Protein 1JJD (pdb70)

Structure (mmCIF, N/CA/C/O backbone):
data_1JJD
#
_entry.id   1JJD
#
_cell.length_a   ?
_cell.length_b   ?
_cell.length_c   ?
_cell.angle_alpha   ?
_cell.an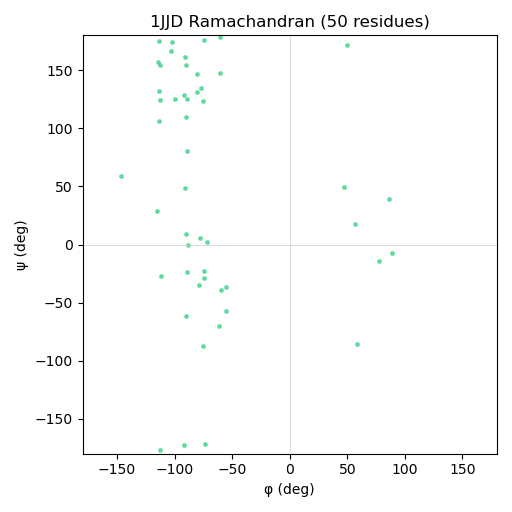gle_beta   ?
_cell.angle_gamma   ?
#
loop_
_entity.id
_entity.type
_entity.pdbx_description
1 polymer METALLOTHIONEIN
2 non-polymer 'ZINC ION'
#
loop_
_atom_site.group_PDB
_atom_site.id
_atom_site.type_symbol
_atom_site.label_atom_id
_atom_site.label_alt_id
_atom_site.label_comp_id
_atom_site.label_asym_id
_atom_site.label_entity_id
_atom_site.label_seq_id
_atom_site.pdbx_PDB_ins_code
_atom_site.Cartn_x
_atom_site.Cartn_y
_atom_site.Cartn_z
_atom_site.occupancy
_atom_site.B_iso_or_equiv
_atom_site.auth_seq_id
_atom_site.auth_comp_id
_atom_site.auth_asym_id
_atom_site.auth_atom_id
_atom_site.pdbx_PDB_model_num
ATOM 1 N N . THR A 1 4 ? 10.438 13.106 2.860 1.00 0.00 5 THR A N 1
ATOM 2 C CA . THR A 1 4 ? 9.102 13.034 3.432 1.00 0.00 5 THR A CA 1
ATOM 3 C C . THR A 1 4 ? 8.470 11.753 2.943 1.00 0.00 5 THR A C 1
ATOM 4 O O . THR A 1 4 ? 8.695 11.417 1.791 1.00 0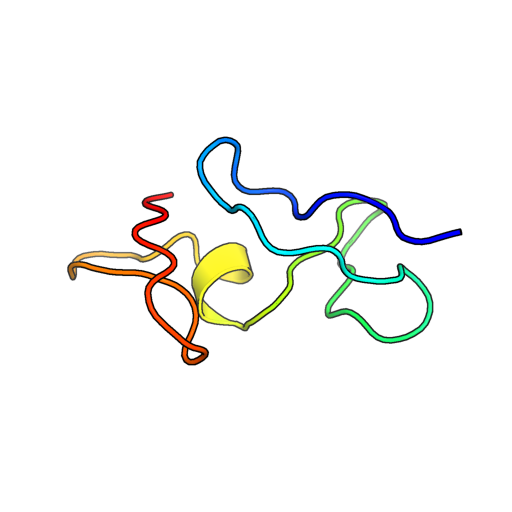.00 5 THR A O 1
ATOM 15 N N . LEU A 1 5 ? 7.688 11.022 3.773 1.00 0.00 6 LEU A N 1
ATOM 16 C CA . LEU A 1 5 ? 7.028 9.808 3.287 1.00 0.00 6 LEU A CA 1
ATOM 17 C C . LEU A 1 5 ? 5.670 10.173 2.742 1.00 0.00 6 LEU A C 1
ATOM 18 O O . LEU A 1 5 ? 5.130 11.183 3.164 1.00 0.00 6 LEU A O 1
ATOM 34 N N . VAL A 1 6 ? 5.129 9.360 1.803 1.00 0.00 7 VAL A N 1
ATOM 35 C CA . VAL A 1 6 ? 3.785 9.571 1.263 1.00 0.00 7 VAL A CA 1
ATOM 36 C C . VAL A 1 6 ? 2.903 8.412 1.684 1.00 0.00 7 VAL A C 1
ATOM 37 O O . VAL A 1 6 ? 3.430 7.354 1.986 1.00 0.00 7 VAL A O 1
ATOM 50 N N . LYS A 1 7 ? 1.565 8.595 1.718 1.00 0.00 8 LYS A N 1
ATOM 51 C CA . LYS A 1 7 ? 0.654 7.487 2.037 1.00 0.00 8 LYS A CA 1
ATOM 52 C C . LYS A 1 7 ? 0.766 6.349 1.045 1.00 0.00 8 LYS A C 1
ATOM 53 O O . LYS A 1 7 ? 1.515 6.440 0.086 1.00 0.00 8 LYS A O 1
ATOM 72 N N . CYS A 1 8 ? -0.019 5.271 1.273 1.00 0.00 9 CYS A N 1
ATOM 73 C CA . CYS A 1 8 ? -0.122 4.170 0.317 1.00 0.00 9 CYS A CA 1
ATOM 74 C C . CYS A 1 8 ? -1.454 4.369 -0.370 1.00 0.00 9 CYS A C 1
ATOM 75 O O . CYS A 1 8 ? -2.269 5.133 0.122 1.00 0.00 9 CYS A O 1
ATOM 82 N N . ALA A 1 9 ? -1.721 3.681 -1.502 1.00 0.00 10 ALA A N 1
ATOM 83 C CA . ALA A 1 9 ? -2.975 3.902 -2.228 1.00 0.00 10 ALA A CA 1
ATOM 84 C C . ALA A 1 9 ? -4.184 3.230 -1.616 1.00 0.00 10 ALA A C 1
ATOM 85 O O . ALA A 1 9 ? -5.245 3.310 -2.216 1.00 0.00 10 ALA A O 1
ATOM 92 N N . CYS A 1 10 ? -4.072 2.591 -0.433 1.00 0.00 11 CYS A N 1
ATOM 93 C CA . CYS A 1 10 ? -5.237 1.974 0.199 1.00 0.00 11 CYS A CA 1
ATOM 94 C C . CYS A 1 10 ? -5.671 2.986 1.242 1.00 0.00 11 CYS A C 1
ATOM 95 O O . CYS A 1 10 ? -4.836 3.352 2.054 1.00 0.00 11 CYS A O 1
ATOM 102 N N . GLU A 1 11 ? -6.943 3.459 1.255 1.00 0.00 12 GLU A N 1
ATOM 103 C CA . GLU A 1 11 ? -7.374 4.411 2.279 1.00 0.00 12 GLU A CA 1
ATOM 104 C C . GLU A 1 11 ? -7.096 3.832 3.649 1.00 0.00 12 GLU A C 1
ATOM 105 O O . GLU A 1 11 ? -6.378 4.489 4.387 1.00 0.00 12 GLU A O 1
ATOM 117 N N . PRO A 1 12 ? -7.602 2.640 4.061 1.00 0.00 13 PRO A N 1
ATOM 118 C CA . PRO A 1 12 ? -7.320 2.184 5.413 1.00 0.00 13 PRO A CA 1
ATOM 119 C C . PRO A 1 12 ? -5.890 1.738 5.644 1.00 0.00 13 PRO A C 1
ATOM 120 O O . PRO A 1 12 ? -5.615 1.321 6.758 1.00 0.00 13 PRO A O 1
ATOM 131 N N . CYS A 1 13 ? -4.963 1.816 4.656 1.00 0.00 14 CYS A N 1
ATOM 132 C CA . CYS A 1 13 ? -3.575 1.426 4.904 1.00 0.00 14 CYS A CA 1
ATOM 133 C C . CYS A 1 13 ? -2.894 2.504 5.714 1.00 0.00 14 CYS A C 1
ATOM 134 O O . CYS A 1 13 ? -2.905 3.646 5.284 1.00 0.00 14 CYS A O 1
ATOM 141 N N . LEU A 1 14 ? -2.322 2.150 6.895 1.00 0.00 15 LEU A N 1
ATOM 142 C CA . LEU A 1 14 ? -1.650 3.123 7.747 1.00 0.00 15 LEU A CA 1
ATOM 143 C C . LEU A 1 14 ? -0.181 3.192 7.375 1.00 0.00 15 LEU A C 1
ATOM 144 O O . LEU A 1 14 ? 0.575 3.802 8.115 1.00 0.00 15 LEU A O 1
ATOM 160 N N . CYS A 1 15 ? 0.263 2.553 6.264 1.00 0.00 16 CYS A N 1
ATOM 161 C CA . CYS A 1 15 ? 1.691 2.461 5.974 1.00 0.00 16 CYS A CA 1
ATOM 162 C C . CYS A 1 15 ? 2.162 3.747 5.355 1.00 0.00 16 CYS A C 1
ATOM 163 O O . CYS A 1 15 ? 1.389 4.363 4.639 1.00 0.00 16 CYS A O 1
ATOM 170 N N . ASN A 1 16 ? 3.422 4.149 5.631 1.00 0.00 17 ASN A N 1
ATOM 171 C CA . ASN A 1 16 ? 3.976 5.361 5.038 1.00 0.00 17 ASN A CA 1
ATOM 172 C C . ASN A 1 16 ? 5.082 4.912 4.110 1.00 0.00 17 ASN A C 1
ATOM 173 O O . ASN A 1 16 ? 6.106 4.505 4.634 1.00 0.00 17 ASN A O 1
ATOM 184 N N . VAL A 1 17 ? 4.895 4.941 2.765 1.00 0.00 18 VAL A N 1
ATOM 185 C CA . VAL A 1 17 ? 5.936 4.486 1.838 1.00 0.00 18 VAL A CA 1
ATOM 186 C C . VAL A 1 17 ? 6.484 5.627 1.017 1.00 0.00 18 VAL A C 1
ATOM 187 O O . VAL A 1 17 ? 5.959 6.722 1.137 1.00 0.00 18 VAL A O 1
ATOM 200 N N . ASP A 1 18 ? 7.529 5.380 0.188 1.00 0.00 19 ASP A N 1
ATOM 201 C CA . ASP A 1 18 ? 8.127 6.432 -0.638 1.00 0.00 19 ASP A CA 1
ATOM 202 C C . ASP A 1 18 ? 7.824 6.099 -2.087 1.00 0.00 19 ASP A C 1
ATOM 203 O O . ASP A 1 18 ? 7.628 4.921 -2.337 1.00 0.00 19 ASP A O 1
ATOM 212 N N . PRO A 1 19 ? 7.768 7.027 -3.078 1.00 0.00 20 PRO A N 1
ATOM 213 C CA . PRO A 1 19 ? 7.461 6.628 -4.444 1.00 0.00 20 PRO A CA 1
ATOM 214 C C . PRO A 1 19 ? 8.728 6.254 -5.187 1.00 0.00 20 PRO A C 1
ATOM 215 O O . PRO A 1 19 ? 8.618 5.871 -6.341 1.00 0.00 20 PRO A O 1
ATOM 226 N N . SER A 1 20 ? 9.924 6.332 -4.549 1.00 0.00 21 SER A N 1
ATOM 227 C CA . SER A 1 20 ? 11.168 5.909 -5.192 1.00 0.00 21 SER A CA 1
ATOM 228 C C . SER A 1 20 ? 11.397 4.431 -4.923 1.00 0.00 21 SER A C 1
ATOM 229 O O . SER A 1 20 ? 12.095 3.804 -5.705 1.00 0.00 21 SER A O 1
ATOM 237 N N . LYS A 1 21 ? 10.813 3.864 -3.836 1.00 0.00 22 LYS A N 1
ATOM 238 C CA . LYS A 1 21 ? 11.025 2.463 -3.460 1.00 0.00 22 LYS A CA 1
ATOM 239 C C . LYS A 1 21 ? 9.766 1.635 -3.645 1.00 0.00 22 LYS A C 1
ATOM 240 O O . LYS A 1 21 ? 9.884 0.437 -3.848 1.00 0.00 22 LYS A O 1
ATOM 259 N N . ALA A 1 22 ? 8.546 2.225 -3.572 1.00 0.00 23 ALA A N 1
ATOM 260 C CA . ALA A 1 22 ? 7.326 1.419 -3.538 1.00 0.00 23 ALA A CA 1
ATOM 261 C C . ALA A 1 22 ? 7.036 0.853 -4.907 1.00 0.00 23 ALA A C 1
ATOM 262 O O . ALA A 1 22 ? 7.751 1.168 -5.845 1.00 0.00 23 ALA A O 1
ATOM 269 N N . ILE A 1 23 ? 5.978 0.018 -5.027 1.00 0.00 24 ILE A N 1
ATOM 270 C CA . ILE A 1 23 ? 5.654 -0.595 -6.311 1.00 0.00 24 ILE A CA 1
ATOM 271 C C . ILE A 1 23 ? 4.733 0.422 -6.939 1.00 0.00 24 ILE A C 1
ATOM 272 O O . ILE A 1 23 ? 3.524 0.267 -6.869 1.00 0.00 24 ILE A O 1
ATOM 288 N N . ASP A 1 24 ? 5.311 1.493 -7.537 1.00 0.00 25 ASP A N 1
ATOM 289 C CA . ASP A 1 24 ? 4.483 2.560 -8.094 1.00 0.00 25 ASP A CA 1
ATOM 290 C C . ASP A 1 24 ? 4.178 2.206 -9.531 1.00 0.00 25 ASP A C 1
ATOM 291 O O . ASP A 1 24 ? 5.119 1.962 -10.270 1.00 0.00 25 ASP A O 1
ATOM 300 N N . ARG A 1 25 ? 2.885 2.160 -9.941 1.00 0.00 26 ARG A N 1
ATOM 301 C CA . ARG A 1 25 ? 2.549 1.764 -11.309 1.00 0.00 26 ARG A CA 1
ATOM 302 C C . ARG A 1 25 ? 2.528 2.999 -12.182 1.00 0.00 26 ARG A C 1
ATOM 303 O O . ARG A 1 25 ? 3.297 3.067 -13.128 1.00 0.00 26 ARG A O 1
ATOM 324 N N . ASN A 1 26 ? 1.636 3.974 -11.887 1.00 0.00 27 ASN A N 1
ATOM 325 C CA . ASN A 1 26 ? 1.418 5.096 -12.794 1.00 0.00 27 ASN A CA 1
ATOM 326 C C . ASN A 1 26 ? 1.094 6.337 -11.986 1.00 0.00 27 ASN A C 1
ATOM 327 O O . ASN A 1 26 ? 0.026 6.905 -12.153 1.00 0.00 27 ASN A O 1
ATOM 338 N N . GLY A 1 27 ? 2.017 6.755 -11.084 1.00 0.00 28 GLY A N 1
ATOM 339 C CA . GLY A 1 27 ? 1.730 7.858 -10.163 1.00 0.00 28 GLY A CA 1
ATOM 340 C C . GLY A 1 27 ? 1.097 7.393 -8.867 1.00 0.00 28 GLY A C 1
ATOM 341 O O . GLY A 1 27 ? 0.929 8.225 -7.988 1.00 0.00 28 GLY A O 1
ATOM 345 N N . LEU A 1 28 ? 0.723 6.095 -8.738 1.00 0.00 29 LEU A N 1
ATOM 346 C CA . LEU A 1 28 ? 0.013 5.588 -7.564 1.00 0.00 29 LEU A CA 1
ATOM 347 C C . LEU A 1 28 ? 0.924 4.629 -6.819 1.00 0.00 29 LEU A C 1
ATOM 348 O O . LEU A 1 28 ? 1.402 3.706 -7.456 1.00 0.00 29 LEU A O 1
ATOM 364 N N . TYR A 1 29 ? 1.201 4.843 -5.509 1.00 0.00 30 TYR A N 1
ATOM 365 C CA . TYR A 1 29 ? 2.198 4.057 -4.763 1.00 0.00 30 TYR A CA 1
ATOM 366 C C . TYR A 1 29 ? 1.547 2.869 -4.093 1.00 0.00 30 TYR A C 1
ATOM 367 O O . TYR A 1 29 ? 0.568 3.122 -3.408 1.00 0.00 30 TYR A O 1
ATOM 385 N N . TYR A 1 30 ? 2.038 1.614 -4.238 1.00 0.00 31 TYR A N 1
ATOM 386 C CA . TYR A 1 30 ? 1.535 0.505 -3.419 1.00 0.00 31 TYR A CA 1
ATOM 387 C C . TYR A 1 30 ? 2.600 -0.011 -2.483 1.00 0.00 31 TYR A C 1
ATOM 388 O O . TYR A 1 30 ? 3.705 -0.247 -2.945 1.00 0.00 31 TYR A O 1
ATOM 406 N N . CYS A 1 31 ? 2.298 -0.196 -1.175 1.00 0.00 32 CYS A N 1
ATOM 407 C CA . CYS A 1 31 ? 3.284 -0.725 -0.251 1.00 0.00 32 CYS A CA 1
ATOM 408 C C . CYS A 1 31 ? 3.692 -2.118 -0.701 1.00 0.00 32 CYS A C 1
ATOM 409 O O . CYS A 1 31 ? 4.821 -2.302 -1.131 1.00 0.00 32 CYS A O 1
ATOM 416 N N . SER A 1 32 ? 2.787 -3.117 -0.574 1.00 0.00 33 SER A N 1
ATOM 417 C CA . SER A 1 32 ? 3.066 -4.503 -0.951 1.00 0.00 33 SER A CA 1
ATOM 418 C C . SER A 1 32 ? 2.420 -4.821 -2.278 1.00 0.00 33 SER A C 1
ATOM 419 O O . SER A 1 32 ? 1.650 -4.006 -2.763 1.00 0.00 33 SER A O 1
ATOM 427 N N . GLU A 1 33 ? 2.668 -6.022 -2.850 1.00 0.00 34 GLU A N 1
ATOM 428 C CA . GLU A 1 33 ? 1.804 -6.497 -3.928 1.00 0.00 34 GLU A CA 1
ATOM 429 C C . GLU A 1 33 ? 0.370 -6.491 -3.446 1.00 0.00 34 GLU A C 1
ATOM 430 O O . GLU A 1 33 ? -0.494 -6.189 -4.251 1.00 0.00 34 GLU A O 1
ATOM 442 N N . ALA A 1 34 ? 0.069 -6.820 -2.170 1.00 0.00 35 ALA A N 1
ATOM 443 C CA . ALA A 1 34 ? -1.334 -6.953 -1.778 1.00 0.00 35 ALA A CA 1
ATOM 444 C C . ALA A 1 34 ? -2.101 -5.668 -1.996 1.00 0.00 35 ALA A C 1
ATOM 445 O O . ALA A 1 34 ? -3.238 -5.753 -2.432 1.00 0.00 35 ALA A O 1
ATOM 452 N N . CYS A 1 35 ? -1.521 -4.474 -1.728 1.00 0.00 36 CYS A N 1
ATOM 453 C CA . CYS A 1 35 ? -2.266 -3.241 -1.991 1.00 0.00 36 CYS A CA 1
ATOM 454 C C . CYS A 1 35 ? -2.304 -2.995 -3.487 1.00 0.00 36 CYS A C 1
ATOM 455 O O . CYS A 1 35 ? -3.232 -2.332 -3.924 1.00 0.00 36 CYS A O 1
ATOM 462 N N . ALA A 1 36 ? -1.362 -3.538 -4.297 1.00 0.00 37 ALA A N 1
ATOM 463 C CA . ALA A 1 36 ? -1.428 -3.354 -5.749 1.00 0.00 37 ALA A CA 1
ATOM 464 C C . ALA A 1 36 ? -2.445 -4.297 -6.352 1.00 0.00 37 ALA A C 1
ATOM 465 O O . ALA A 1 36 ? -3.113 -3.900 -7.295 1.00 0.00 37 ALA A O 1
ATOM 472 N N . ASP A 1 37 ? -2.609 -5.528 -5.819 1.00 0.00 38 ASP A N 1
ATOM 473 C CA . ASP A 1 37 ? -3.691 -6.389 -6.291 1.00 0.00 38 ASP A CA 1
ATOM 474 C C . ASP A 1 37 ? -4.998 -5.871 -5.737 1.00 0.00 38 ASP A C 1
ATOM 475 O O . ASP A 1 37 ? 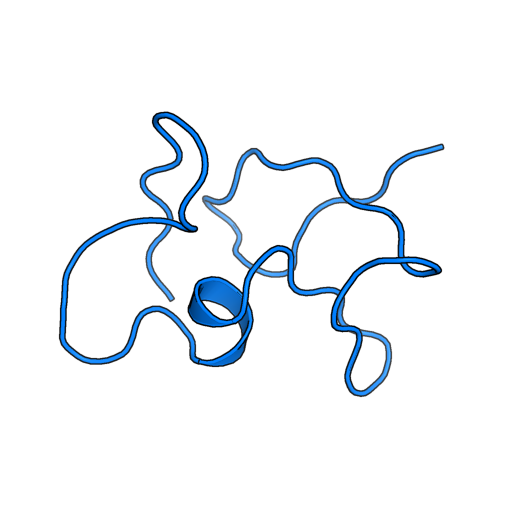-6.018 -6.069 -6.378 1.00 0.00 38 ASP A O 1
ATOM 484 N N . GLY A 1 38 ? -4.992 -5.209 -4.555 1.00 0.00 39 GLY A N 1
ATOM 485 C CA . GLY A 1 38 ? -6.243 -4.807 -3.923 1.00 0.00 39 GLY A CA 1
ATOM 486 C C . GLY A 1 38 ? -6.780 -5.939 -3.081 1.00 0.00 39 GLY A C 1
ATOM 487 O O . GLY A 1 38 ? -7.988 -6.117 -3.056 1.00 0.00 39 GLY A O 1
ATOM 491 N N . HIS A 1 39 ? -5.905 -6.694 -2.371 1.00 0.00 40 HIS A N 1
ATOM 492 C CA . HIS A 1 39 ? -6.381 -7.692 -1.414 1.00 0.00 40 HIS A CA 1
ATOM 493 C C . HIS A 1 39 ? -7.471 -8.534 -2.030 1.00 0.00 40 HIS A C 1
ATOM 494 O O . HIS A 1 39 ? -8.528 -8.682 -1.439 1.00 0.00 40 HIS A O 1
ATOM 508 N N . THR A 1 40 ? -7.237 -9.059 -3.253 1.00 0.00 41 THR A N 1
ATOM 509 C CA . THR A 1 40 ? -8.312 -9.737 -3.974 1.00 0.00 41 THR A CA 1
ATOM 510 C C . THR A 1 40 ? -8.805 -10.916 -3.173 1.00 0.00 41 THR A C 1
ATOM 511 O O . THR A 1 40 ? -8.006 -11.527 -2.485 1.00 0.00 41 THR A O 1
ATOM 522 N N . GLY A 1 41 ? -10.113 -11.256 -3.269 1.00 0.00 42 GLY A N 1
ATOM 523 C CA . GLY A 1 41 ? -10.631 -12.445 -2.598 1.00 0.00 42 GLY A CA 1
ATOM 524 C C . GLY A 1 41 ? -10.404 -12.404 -1.106 1.00 0.00 42 GLY A C 1
ATOM 525 O O . GLY A 1 41 ? -11.295 -12.014 -0.370 1.00 0.00 42 GLY A O 1
ATOM 529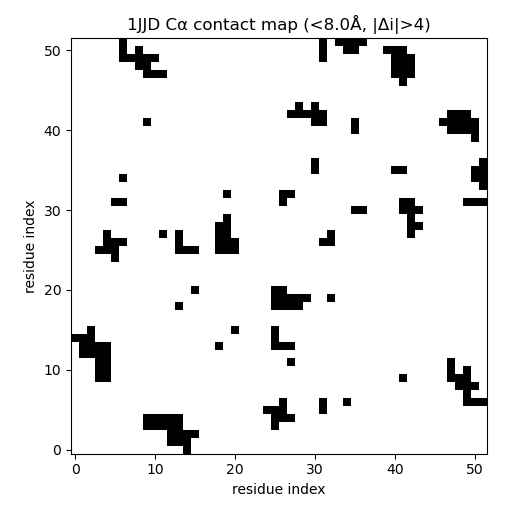 N N . GLY A 1 42 ? -9.215 -12.840 -0.633 1.00 0.00 43 GLY A N 1
ATOM 530 C CA . GLY A 1 42 ? -9.001 -13.057 0.796 1.00 0.00 43 GLY A CA 1
ATOM 531 C C . GLY A 1 42 ? -8.868 -11.803 1.630 1.00 0.00 43 GLY A C 1
ATOM 532 O O . GLY A 1 42 ? -9.123 -10.699 1.171 1.00 0.00 43 GLY A O 1
ATOM 536 N N . SER A 1 43 ? -8.501 -12.022 2.923 1.00 0.00 44 SER A N 1
ATOM 537 C CA . SER A 1 43 ? -8.728 -11.027 3.968 1.00 0.00 44 SER A CA 1
ATOM 538 C C . SER A 1 43 ? -7.826 -9.800 4.044 1.00 0.00 44 SER A C 1
ATOM 539 O O . SER A 1 43 ? -8.201 -8.754 3.549 1.00 0.00 44 SER A O 1
ATOM 547 N N . LYS A 1 44 ? -6.671 -9.891 4.750 1.00 0.00 45 LYS A N 1
ATOM 548 C CA . LYS A 1 44 ? -6.054 -8.697 5.329 1.00 0.00 45 LYS A CA 1
ATOM 549 C C . LYS A 1 44 ? -5.069 -8.036 4.418 1.00 0.00 45 LYS A C 1
ATOM 550 O O . LYS A 1 44 ? -4.512 -8.692 3.556 1.00 0.00 45 LYS A O 1
ATOM 569 N N . GLY A 1 45 ? -4.783 -6.753 4.720 1.00 0.00 46 GLY A N 1
ATOM 570 C CA . GLY A 1 45 ? -3.399 -6.345 4.936 1.00 0.00 46 GLY A CA 1
ATOM 571 C C . GLY A 1 45 ? -2.288 -6.683 3.979 1.00 0.00 46 GLY A C 1
ATOM 572 O O . GLY A 1 45 ? -2.443 -7.382 2.993 1.00 0.00 46 GLY A O 1
ATOM 576 N N . CYS A 1 46 ? -1.141 -6.048 4.315 1.00 0.00 47 CYS A N 1
ATOM 577 C CA . CYS A 1 46 ? -0.020 -5.876 3.400 1.00 0.00 47 CYS A CA 1
ATOM 578 C C . CYS A 1 46 ? 1.255 -6.586 3.782 1.00 0.00 47 CYS A C 1
ATOM 579 O O . CYS A 1 46 ? 2.313 -6.099 3.420 1.00 0.00 47 CYS A O 1
ATOM 586 N N . GLY A 1 47 ? 1.218 -7.729 4.503 1.00 0.00 48 GLY A N 1
ATOM 587 C CA . GLY A 1 47 ? 2.459 -8.461 4.785 1.00 0.00 48 GLY A CA 1
ATOM 588 C C . GLY A 1 47 ? 3.327 -7.880 5.881 1.00 0.00 48 GLY A C 1
ATOM 589 O O . GLY A 1 47 ? 4.211 -8.604 6.310 1.00 0.00 48 GLY A O 1
ATOM 593 N N . HIS A 1 48 ? 3.124 -6.627 6.352 1.00 0.00 49 HIS A N 1
ATOM 594 C CA . HIS A 1 48 ? 3.853 -6.105 7.512 1.00 0.00 49 HIS A CA 1
ATOM 595 C C . HIS A 1 48 ? 2.819 -5.933 8.610 1.00 0.00 49 HIS A C 1
ATOM 596 O O . HIS A 1 48 ? 1.690 -6.350 8.406 1.00 0.00 49 HIS A O 1
ATOM 610 N N . THR A 1 49 ? 3.166 -5.409 9.808 1.00 0.00 50 THR A N 1
ATOM 611 C CA . THR A 1 49 ? 2.374 -5.742 10.993 1.00 0.00 50 THR A CA 1
ATOM 612 C C . THR A 1 49 ? 1.048 -5.019 11.136 1.00 0.00 50 THR A C 1
ATOM 613 O O . THR A 1 49 ? 1.017 -3.811 10.967 1.00 0.00 50 THR A O 1
ATOM 624 N N . GLY A 1 50 ? -0.046 -5.745 11.484 1.00 0.00 51 GLY A N 1
ATOM 625 C CA . GLY A 1 50 ? -1.272 -5.103 11.952 1.00 0.00 51 GLY A CA 1
ATOM 626 C C . GLY A 1 50 ? -1.929 -4.085 11.054 1.00 0.00 51 GLY A C 1
ATOM 627 O O . GLY A 1 50 ? -2.756 -3.349 1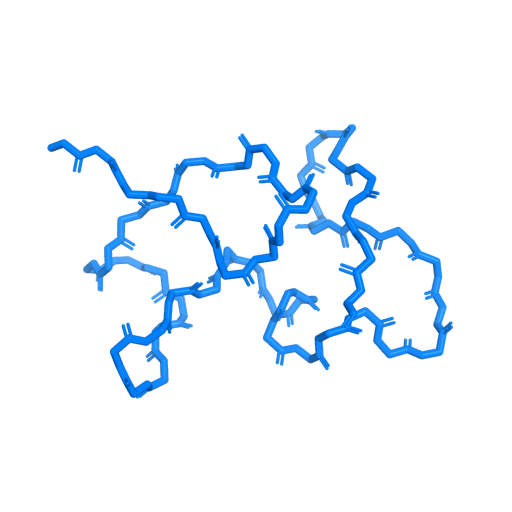1.571 1.00 0.00 51 GLY A O 1
ATOM 631 N N . CYS A 1 51 ? -1.626 -4.023 9.738 1.00 0.00 52 CYS A N 1
ATOM 632 C CA . CYS A 1 51 ? -2.371 -3.113 8.872 1.00 0.00 52 CYS A CA 1
ATOM 633 C C . CYS A 1 51 ? -3.558 -3.884 8.337 1.00 0.00 52 CYS A C 1
ATOM 634 O O . CYS A 1 51 ? -3.329 -4.773 7.534 1.00 0.00 52 CYS A O 1
ATOM 641 N N . ASN A 1 52 ? -4.812 -3.595 8.757 1.00 0.00 53 ASN A N 1
ATOM 642 C CA . ASN A 1 52 ? -5.967 -4.346 8.251 1.00 0.00 53 ASN A CA 1
ATOM 643 C C . ASN A 1 52 ? -6.568 -3.700 7.022 1.00 0.00 53 ASN A C 1
ATOM 644 O O . ASN A 1 52 ? -7.776 -3.526 6.997 1.00 0.00 53 ASN A O 1
ATOM 655 N N . CYS A 1 53 ? -5.762 -3.321 6.000 1.00 0.00 54 CYS A N 1
ATOM 656 C CA . CYS A 1 53 ? -6.326 -2.641 4.832 1.00 0.00 54 CYS A CA 1
ATOM 657 C C . CYS A 1 53 ? -6.969 -3.581 3.840 1.00 0.00 54 CYS A C 1
ATOM 658 O O . CYS A 1 53 ? -6.358 -4.575 3.483 1.00 0.00 54 CYS A O 1
ATOM 665 N N . HIS A 1 54 ? -8.208 -3.264 3.394 1.00 0.00 55 HIS A N 1
ATOM 666 C CA . HIS A 1 54 ? -8.866 -4.023 2.334 1.00 0.00 55 HIS A CA 1
ATOM 667 C C . HIS A 1 54 ? -8.517 -3.351 1.025 1.00 0.00 55 HIS A C 1
ATOM 668 O O . HIS A 1 54 ? -7.710 -2.437 1.059 1.00 0.00 55 HIS A O 1
ATOM 682 N N . GLY A 1 55 ? -9.126 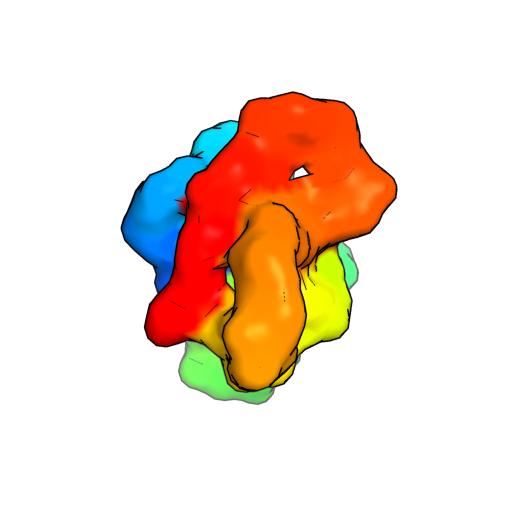-3.753 -0.117 1.00 0.00 56 GLY A N 1
ATOM 683 C CA . GLY A 1 55 ? -8.906 -3.057 -1.381 1.00 0.00 56 GLY A CA 1
ATOM 684 C C . GLY A 1 55 ? -10.234 -2.630 -1.930 1.00 0.00 56 GLY A C 1
ATOM 685 O O . GLY A 1 55 ? -10.282 -2.100 -3.028 1.00 0.00 56 GLY A O 1
#

Nearest PDB structures (foldseek):
  1jjd-assembly1_A  TM=1.020E+00  e=9.893E-11  Synechococcus elongatus PCC 7942 = FACHB-805
  6gv7-assembly1_A  TM=7.597E-01  e=2.877E-02  Pseudom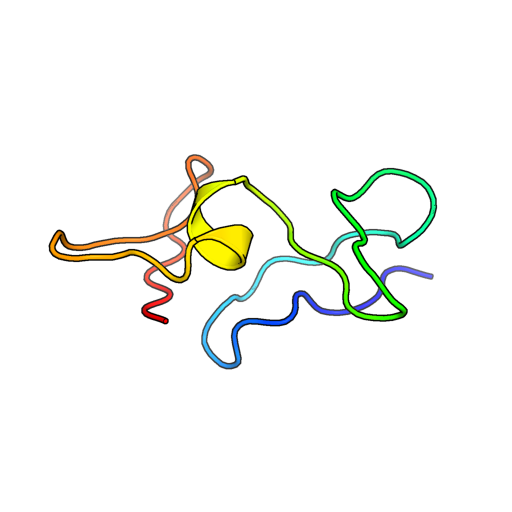onas fluorescens Q2-87
  6grv-assembly1_A  TM=7.789E-01  e=6.935E-02  Pseudomonas fluorescens Q2-8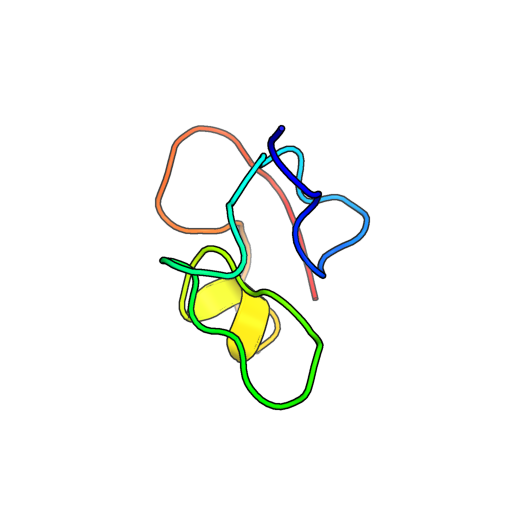7
  6gv6-assembly1_A  TM=7.350E-01  e=4.944E-02  Pseudomonas fluorescens Q2-87
  6gw8-assembly1_A  TM=7.034E-01  e=1.114E-01  Pseudomonas fluorescens Q2-87

Organism: Synechococcus elongatus (strain ATCC 33912 / PCC 7942 / FACHB-805) (NCBI:txid1140)

Secondary structure (DSSP, 8-state):
--B--SSTT----B-TTTSEESSS-EESSHHHHHTS-SS----SSTT-----

Radius of gyration: 10.02 Å; Cα contacts (8 Å, |Δi|>4): 101; chains: 1; bounding box: 22×26×25 Å

Sequence (52 aa):
TLVKCACEPCLCNVDPSKAIDRNGLYYCSEACADGHTGGSKGCGHTGCNCHG

Solvent-accessible surface area: 3753 Å² total; per-residue (Å²): 173,117,43,151,9,38,12,170,72,6,140,21,97,25,50,61,106,189,17,82,68,183,144,59,83,67,28,19,31,124,28,3,26,86,25,20,102,91,56,77,145,9,1,88,96,137,75,10,93,0,114,84

InterPro domains:
  IPR000518 Metallothionein, family 14, prokaryote [PF02069] (4-54)
  IPR000518 Metallothionein, family 14, prokaryote [PR00859] (2-18)
  IPR000518 Metallothionein, family 14, prokaryote [PR00859] (20-36)
  IPR000518 Metallothionein, family 14, prokaryote [PR00859] (37-53)
  IPR017854 Metallothionein domain superfamily [SSF57868] (5-56)

Foldseek 3Di:
DWPFAQFVQFPDTHHQVPAPADPNHGHRAVCVVVQVPPDFADHPDPDRRTGD

CATH classification: 2.30.170.10